Protein AF-A0A953WM70-F1 (afdb_monomer)

Mean predicted aligned error: 3.17 Å

Solvent-accessible surface area (backbone atoms only — not comparable to full-atom values): 4098 Å² total; per-residue (Å²): 139,38,71,47,78,44,79,43,70,43,48,79,72,37,65,64,90,43,55,91,84,35,57,66,67,54,32,26,50,50,49,52,52,50,50,53,50,54,52,53,55,48,69,70,35,92,78,41,76,43,50,38,62,49,58,93,32,75,73,48,55,59,51,24,60,76,67,75,39,77

Structure (mmCIF, N/CA/C/O backbone):
data_AF-A0A953WM70-F1
#
_entry.id   AF-A0A953WM70-F1
#
loop_
_atom_site.group_PDB
_atom_site.id
_atom_site.type_symbol
_atom_site.label_atom_id
_atom_site.label_alt_id
_atom_site.label_comp_id
_atom_site.label_asym_id
_atom_site.label_entity_id
_atom_site.label_seq_id
_atom_site.pdbx_PDB_ins_code
_atom_site.Cartn_x
_atom_site.Cartn_y
_atom_site.Cartn_z
_atom_site.occupancy
_atom_site.B_iso_or_equiv
_atom_site.auth_seq_id
_atom_site.auth_comp_id
_atom_site.auth_asym_id
_atom_site.auth_atom_id
_atom_site.pdbx_PDB_model_num
ATOM 1 N N . MET A 1 1 ? -8.513 -2.339 19.331 1.00 85.94 1 MET A N 1
ATOM 2 C CA . MET A 1 1 ? -8.034 -1.414 18.295 1.00 85.94 1 MET A CA 1
ATOM 3 C C . MET A 1 1 ? -7.040 -2.152 17.411 1.00 85.94 1 MET A C 1
ATOM 5 O O . MET A 1 1 ? -5.978 -2.523 17.899 1.00 85.94 1 MET A O 1
ATOM 9 N N . ILE A 1 2 ? -7.411 -2.441 16.167 1.00 96.88 2 ILE A N 1
ATOM 10 C CA . ILE A 1 2 ? -6.610 -3.151 15.169 1.00 96.88 2 ILE A CA 1
ATOM 11 C C . ILE A 1 2 ? -6.197 -2.157 14.084 1.00 96.88 2 ILE A C 1
ATOM 13 O O . ILE A 1 2 ? -7.037 -1.537 13.433 1.00 96.88 2 ILE A O 1
ATOM 17 N N . THR A 1 3 ? -4.888 -2.054 13.862 1.00 97.44 3 THR A N 1
ATOM 18 C CA . THR A 1 3 ? -4.299 -1.245 12.789 1.00 97.44 3 THR A CA 1
ATOM 19 C C . THR A 1 3 ? -3.695 -2.165 11.738 1.00 97.44 3 THR A C 1
ATOM 21 O O . THR A 1 3 ? -2.831 -2.984 12.051 1.00 97.44 3 THR A O 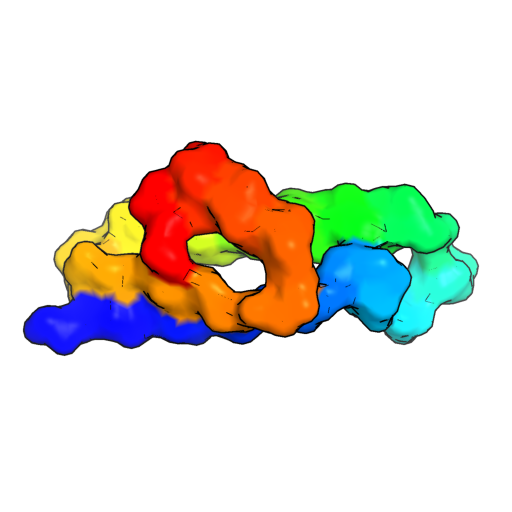1
ATOM 24 N N . ALA A 1 4 ? -4.111 -2.009 10.484 1.00 97.62 4 ALA A N 1
ATOM 25 C CA . ALA A 1 4 ? -3.486 -2.676 9.351 1.00 97.62 4 ALA A CA 1
ATOM 26 C C . ALA A 1 4 ? -2.331 -1.825 8.811 1.00 97.62 4 ALA A C 1
ATOM 28 O O . ALA A 1 4 ? -2.523 -0.664 8.454 1.00 97.62 4 ALA A O 1
ATOM 29 N N . ILE A 1 5 ? -1.135 -2.409 8.727 1.00 96.75 5 ILE A N 1
ATOM 30 C CA . ILE A 1 5 ? 0.055 -1.745 8.181 1.00 96.75 5 ILE A CA 1
ATOM 31 C C . ILE A 1 5 ? 0.305 -2.283 6.773 1.00 96.75 5 ILE A C 1
ATOM 33 O O . ILE A 1 5 ? 0.530 -3.480 6.588 1.00 96.75 5 ILE A O 1
ATOM 37 N N . VAL A 1 6 ? 0.278 -1.395 5.782 1.00 95.38 6 VAL A N 1
ATOM 38 C CA . VAL A 1 6 ? 0.467 -1.724 4.368 1.00 95.38 6 VAL A CA 1
ATOM 39 C C . VAL A 1 6 ? 1.797 -1.136 3.898 1.00 95.38 6 VAL A C 1
ATOM 41 O O . VAL A 1 6 ? 1.881 0.063 3.640 1.00 95.38 6 VAL A O 1
ATOM 44 N N . PRO A 1 7 ? 2.861 -1.942 3.769 1.00 93.69 7 PRO A N 1
ATOM 45 C CA . PRO A 1 7 ? 4.107 -1.461 3.197 1.00 93.69 7 PRO A CA 1
ATOM 46 C C . PRO A 1 7 ? 3.961 -1.297 1.679 1.00 93.69 7 PRO A C 1
ATOM 48 O O . PRO A 1 7 ? 3.695 -2.260 0.953 1.00 93.69 7 PRO A O 1
ATOM 51 N N . LEU A 1 8 ? 4.191 -0.084 1.184 1.00 91.06 8 LEU A N 1
ATOM 52 C CA . LEU A 1 8 ? 4.246 0.225 -0.238 1.00 91.06 8 LEU A CA 1
ATOM 53 C C . LEU A 1 8 ? 5.680 0.577 -0.625 1.00 91.06 8 LEU A C 1
ATOM 55 O O . LEU A 1 8 ? 6.238 1.597 -0.235 1.00 91.06 8 LEU A O 1
ATOM 59 N N . LYS A 1 9 ? 6.298 -0.301 -1.414 1.00 87.12 9 LYS A N 1
ATOM 60 C CA . LYS A 1 9 ? 7.608 -0.026 -2.008 1.00 87.12 9 LYS A CA 1
ATOM 61 C C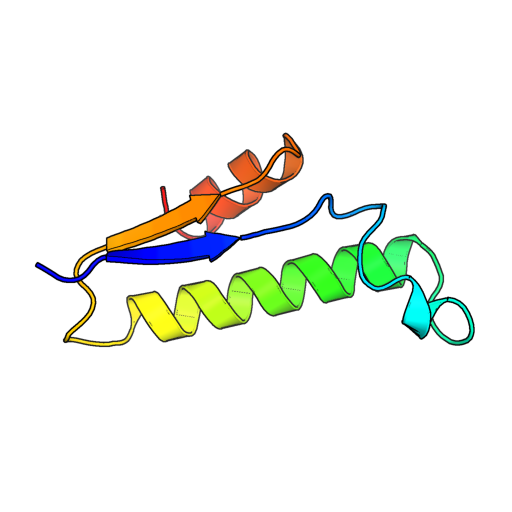 . LYS A 1 9 ? 7.464 1.054 -3.084 1.00 87.12 9 LYS A C 1
ATOM 63 O O . LYS A 1 9 ? 6.426 1.107 -3.741 1.00 87.12 9 LYS A O 1
ATOM 68 N N . ASN A 1 10 ? 8.532 1.824 -3.307 1.00 82.56 10 ASN A N 1
ATOM 69 C CA . ASN A 1 10 ? 8.610 2.828 -4.369 1.00 82.56 10 ASN A CA 1
ATOM 70 C C . ASN A 1 10 ? 7.997 2.323 -5.688 1.00 82.56 10 ASN A C 1
ATOM 72 O O . ASN A 1 10 ? 8.327 1.228 -6.173 1.00 82.56 10 ASN A O 1
ATOM 76 N N . LEU A 1 11 ? 7.089 3.130 -6.236 1.00 80.12 11 LEU A N 1
ATOM 77 C CA . LEU A 1 11 ? 6.212 2.752 -7.336 1.00 80.12 11 LEU A CA 1
ATOM 78 C C . LEU A 1 11 ? 6.971 2.539 -8.656 1.00 80.12 11 LEU A C 1
ATOM 80 O O . LEU A 1 11 ? 6.533 1.734 -9.481 1.00 80.12 11 L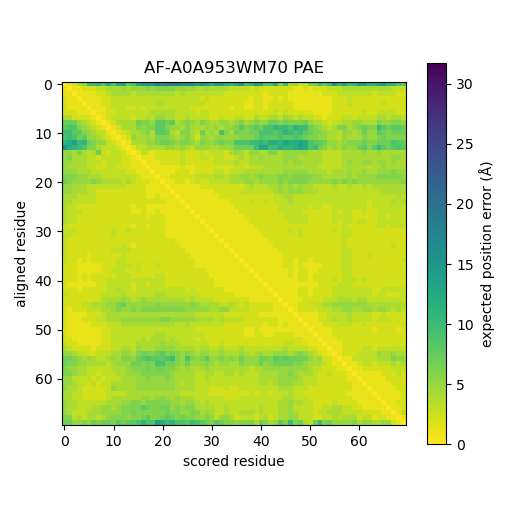EU A O 1
ATOM 84 N N . ASP A 1 12 ? 8.126 3.178 -8.836 1.00 79.38 12 ASP A N 1
ATOM 85 C CA . ASP A 1 12 ? 8.958 3.067 -10.041 1.00 79.38 12 ASP A CA 1
ATOM 86 C C . ASP A 1 12 ? 9.837 1.802 -10.027 1.00 79.38 12 ASP A C 1
ATOM 88 O O . ASP A 1 12 ? 10.136 1.187 -11.064 1.00 79.38 12 ASP A O 1
ATOM 92 N N . HIS A 1 13 ? 10.213 1.347 -8.832 1.00 79.44 13 HIS A N 1
ATOM 93 C CA . HIS A 1 13 ? 11.055 0.163 -8.639 1.00 79.44 13 HIS A CA 1
ATOM 94 C C . HIS A 1 13 ? 10.269 -1.110 -8.291 1.00 79.44 13 HIS A C 1
ATOM 96 O O . HIS A 1 13 ? 10.845 -2.202 -8.217 1.00 79.44 13 HIS A O 1
ATOM 102 N N . GLY A 1 14 ? 8.950 -1.001 -8.133 1.00 83.06 14 GLY A N 1
ATOM 103 C CA . GLY A 1 14 ? 8.051 -2.118 -7.880 1.00 83.06 14 GLY A CA 1
ATOM 104 C C . GLY A 1 14 ? 8.004 -3.159 -9.008 1.00 83.06 14 GLY A C 1
ATOM 105 O O . GLY A 1 14 ? 8.334 -2.909 -10.174 1.00 83.06 14 GLY A O 1
ATOM 106 N N . LYS A 1 15 ? 7.564 -4.371 -8.645 1.00 88.88 15 LYS A N 1
ATOM 107 C CA . LYS A 1 15 ? 7.202 -5.448 -9.588 1.00 88.88 15 LYS A CA 1
ATOM 108 C C . LYS A 1 15 ? 8.299 -5.789 -10.612 1.00 88.88 15 LYS A C 1
ATOM 110 O O . LYS A 1 15 ? 8.003 -6.090 -11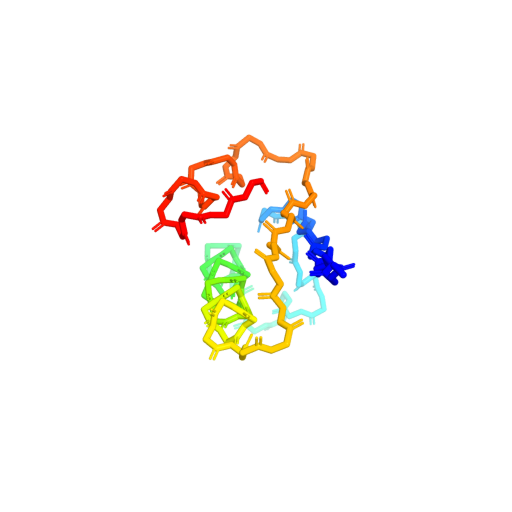.763 1.00 88.88 15 LYS A O 1
ATOM 115 N N . SER A 1 16 ? 9.573 -5.754 -10.217 1.00 91.38 16 SER A N 1
ATOM 116 C CA . SER A 1 16 ? 10.722 -5.992 -11.111 1.00 91.38 16 SER A CA 1
ATOM 117 C C . SER A 1 16 ? 10.672 -7.334 -11.853 1.00 91.38 16 SER A C 1
ATOM 119 O O . SER A 1 16 ? 11.090 -7.405 -13.005 1.00 91.38 16 SER A O 1
ATOM 121 N N . ARG A 1 17 ? 10.087 -8.372 -11.242 1.00 93.88 17 ARG A N 1
ATOM 122 C CA . ARG A 1 17 ? 9.864 -9.688 -11.870 1.00 93.88 17 ARG A CA 1
ATOM 123 C C . ARG A 1 17 ? 8.904 -9.644 -13.068 1.00 93.88 17 ARG A C 1
ATOM 125 O O . ARG A 1 17 ? 8.917 -10.560 -13.874 1.00 93.88 17 ARG A O 1
ATOM 132 N N . LEU A 1 18 ? 8.108 -8.581 -13.210 1.00 94.75 18 LEU A N 1
ATOM 133 C CA . LEU A 1 18 ? 7.186 -8.382 -14.334 1.00 94.75 18 LEU A CA 1
ATOM 134 C C . LEU A 1 18 ? 7.800 -7.567 -15.483 1.00 94.75 18 LEU A C 1
ATOM 136 O O . LEU A 1 18 ? 7.101 -7.260 -16.441 1.00 94.75 18 LEU A O 1
ATOM 140 N N . ARG A 1 19 ? 9.091 -7.206 -15.426 1.00 95.00 19 ARG A N 1
ATOM 141 C CA . ARG A 1 19 ? 9.756 -6.418 -16.485 1.00 95.00 19 ARG A CA 1
ATOM 142 C C . ARG A 1 19 ? 9.711 -7.073 -17.867 1.00 95.00 19 ARG A C 1
ATOM 144 O O . ARG A 1 19 ? 9.745 -6.354 -18.854 1.00 95.00 19 ARG A O 1
ATOM 151 N N . ALA A 1 20 ? 9.618 -8.401 -17.933 1.00 96.50 20 ALA A N 1
ATOM 152 C CA . ALA A 1 20 ? 9.520 -9.134 -19.195 1.00 96.50 20 ALA A CA 1
ATOM 153 C C . ALA A 1 20 ? 8.194 -8.894 -19.944 1.00 96.50 20 ALA A C 1
ATOM 155 O O . ALA A 1 20 ? 8.123 -9.156 -21.137 1.00 96.50 20 ALA A O 1
ATOM 156 N N . ILE A 1 21 ? 7.153 -8.412 -19.253 1.00 97.12 21 ILE A N 1
ATOM 157 C CA . ILE A 1 21 ? 5.795 -8.271 -19.806 1.00 97.12 21 ILE A CA 1
ATOM 158 C C . ILE A 1 21 ? 5.163 -6.894 -19.560 1.00 97.12 21 ILE A C 1
ATOM 160 O O . ILE A 1 21 ? 4.175 -6.558 -20.203 1.00 97.12 21 ILE A O 1
ATOM 164 N N . LEU A 1 22 ? 5.710 -6.091 -18.640 1.00 96.12 22 LEU A N 1
ATOM 165 C CA . LEU A 1 22 ? 5.219 -4.754 -18.310 1.00 96.12 22 LEU A CA 1
ATOM 166 C C . LEU A 1 22 ? 6.349 -3.725 -18.371 1.00 96.12 22 LEU A C 1
ATOM 168 O O . LEU A 1 22 ? 7.373 -3.843 -17.683 1.00 96.12 22 LEU A O 1
ATOM 172 N N . ASN A 1 23 ? 6.110 -2.654 -19.124 1.00 94.81 23 ASN A N 1
ATOM 173 C CA . ASN A 1 23 ? 6.985 -1.489 -19.154 1.00 94.81 23 ASN A CA 1
ATOM 174 C C . ASN A 1 23 ? 6.964 -0.738 -17.795 1.00 94.81 23 ASN A C 1
ATOM 176 O O . ASN A 1 23 ? 6.137 -1.035 -16.923 1.00 94.81 23 ASN A O 1
ATOM 180 N N . PRO A 1 24 ? 7.879 0.222 -17.552 1.00 94.00 24 PRO A N 1
ATOM 181 C CA . PRO A 1 24 ? 7.940 0.946 -16.279 1.00 94.00 24 PRO A CA 1
ATOM 182 C C . PRO A 1 24 ? 6.614 1.602 -15.859 1.00 94.00 24 PRO A C 1
ATOM 184 O O . PRO A 1 24 ? 6.187 1.426 -14.719 1.00 94.00 24 PRO A O 1
ATOM 187 N N . LEU A 1 25 ? 5.919 2.272 -16.785 1.00 93.38 25 LEU A N 1
ATOM 188 C CA . LEU A 1 25 ? 4.639 2.933 -16.517 1.00 93.38 25 LEU A CA 1
ATOM 189 C C . LEU A 1 25 ? 3.540 1.928 -16.141 1.00 93.38 25 LEU A C 1
ATOM 191 O O . LEU A 1 25 ? 2.782 2.152 -15.199 1.00 93.38 25 LEU A O 1
ATOM 195 N N . GLN A 1 26 ? 3.474 0.789 -16.831 1.00 95.31 26 GLN A N 1
ATOM 196 C CA . GLN A 1 26 ? 2.524 -0.280 -16.527 1.00 95.31 26 GLN A CA 1
ATOM 197 C C . GLN A 1 26 ? 2.786 -0.900 -15.148 1.00 95.31 26 GLN A C 1
ATOM 199 O O . GLN A 1 26 ? 1.842 -1.141 -14.398 1.00 95.31 26 GLN A O 1
ATOM 204 N N . ARG A 1 27 ? 4.054 -1.111 -14.765 1.00 94.75 27 ARG A N 1
ATOM 205 C CA . ARG A 1 27 ? 4.410 -1.607 -13.42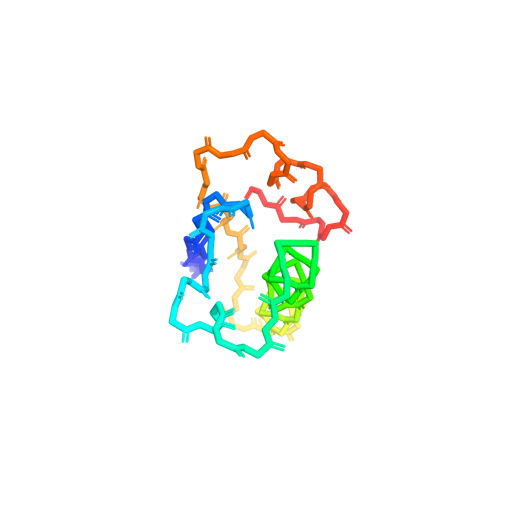0 1.00 94.75 27 ARG A CA 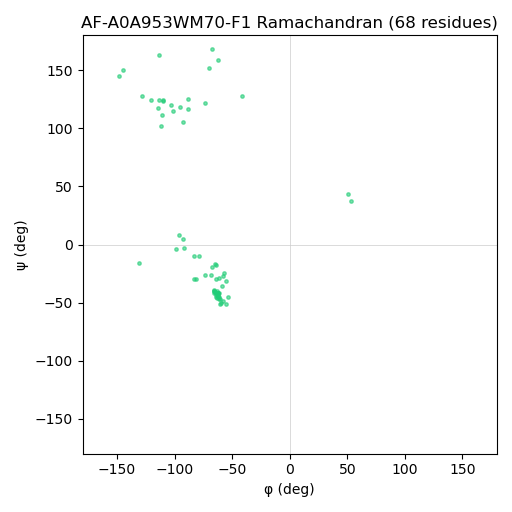1
ATOM 206 C C . ARG A 1 27 ? 4.053 -0.606 -12.320 1.00 94.75 27 ARG A C 1
ATOM 208 O O . ARG A 1 27 ? 3.552 -1.024 -11.270 1.00 94.75 27 ARG A O 1
ATOM 215 N N . ARG A 1 28 ? 4.258 0.691 -12.569 1.00 92.12 28 ARG A N 1
ATOM 216 C CA . ARG A 1 28 ? 3.826 1.776 -11.677 1.00 92.12 28 ARG A CA 1
ATOM 217 C C . ARG A 1 28 ? 2.308 1.773 -11.500 1.00 92.12 28 ARG A C 1
ATOM 219 O O . ARG A 1 28 ? 1.820 1.727 -10.373 1.00 92.12 28 ARG A O 1
ATOM 226 N N . ASN A 1 29 ? 1.563 1.747 -12.605 1.00 92.62 29 ASN A N 1
ATOM 227 C CA . ASN A 1 29 ? 0.099 1.719 -12.590 1.00 92.62 29 ASN A CA 1
ATOM 228 C C . ASN A 1 29 ? -0.448 0.470 -11.886 1.00 92.62 29 ASN A C 1
ATOM 230 O O . ASN A 1 29 ? -1.361 0.588 -11.073 1.00 92.62 29 ASN A O 1
ATOM 234 N N . LEU A 1 30 ? 0.144 -0.705 -12.128 1.00 94.50 30 LEU A N 1
ATOM 235 C CA . LEU A 1 30 ? -0.228 -1.939 -11.438 1.00 94.50 30 LEU A CA 1
ATOM 236 C C . LEU A 1 30 ? -0.003 -1.826 -9.926 1.00 94.50 30 LEU A C 1
ATOM 238 O O . LEU A 1 30 ? -0.870 -2.202 -9.144 1.00 94.50 30 LEU A O 1
ATOM 242 N N . SER A 1 31 ? 1.146 -1.295 -9.505 1.00 92.69 31 SER A N 1
ATOM 243 C CA . SER A 1 31 ? 1.450 -1.123 -8.080 1.00 92.69 31 SER A CA 1
ATOM 244 C C . SER A 1 31 ? 0.453 -0.174 -7.407 1.00 92.69 31 SER A C 1
ATOM 246 O O . SER A 1 31 ? -0.055 -0.498 -6.335 1.00 92.69 31 SER A O 1
ATOM 248 N N . ARG A 1 32 ? 0.094 0.934 -8.073 1.00 91.81 32 ARG A N 1
ATOM 249 C CA . ARG A 1 32 ? -0.931 1.877 -7.598 1.00 91.81 32 ARG A CA 1
ATOM 250 C C . ARG A 1 32 ? -2.317 1.229 -7.506 1.00 91.81 32 ARG A C 1
ATOM 252 O O . ARG A 1 32 ? -2.982 1.375 -6.486 1.00 91.81 32 ARG A O 1
ATOM 259 N N . ALA A 1 33 ? -2.733 0.480 -8.529 1.00 93.25 33 ALA A N 1
ATOM 260 C CA . ALA A 1 33 ? -4.024 -0.210 -8.545 1.00 93.25 33 ALA A CA 1
ATOM 261 C C . ALA A 1 33 ? -4.132 -1.265 -7.431 1.00 93.25 33 ALA A C 1
ATOM 263 O O . ALA A 1 33 ? -5.151 -1.352 -6.749 1.00 93.25 33 ALA A O 1
ATOM 264 N N . MET A 1 34 ? -3.062 -2.033 -7.200 1.00 93.88 34 MET A N 1
ATOM 265 C CA . MET A 1 34 ? -3.015 -3.011 -6.113 1.00 93.88 34 MET A CA 1
ATOM 266 C C . MET A 1 34 ? -3.093 -2.350 -4.736 1.00 93.88 34 MET A C 1
ATOM 268 O O . MET A 1 34 ? -3.847 -2.818 -3.890 1.00 93.88 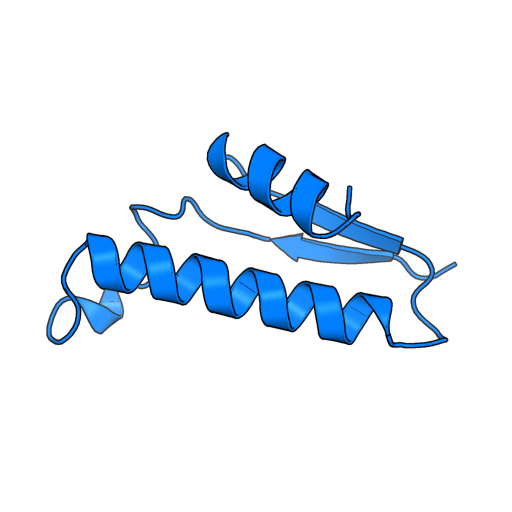34 MET A O 1
ATOM 272 N N . ALA A 1 35 ? -2.338 -1.272 -4.512 1.00 93.00 35 ALA A N 1
ATOM 273 C CA . ALA A 1 35 ? -2.365 -0.544 -3.247 1.00 93.00 35 ALA A CA 1
ATOM 274 C C . ALA A 1 35 ? -3.752 0.057 -2.972 1.00 93.00 35 ALA A C 1
ATOM 276 O O . ALA A 1 35 ? -4.285 -0.123 -1.881 1.00 93.00 35 ALA A O 1
ATOM 277 N N . HIS A 1 36 ? -4.379 0.666 -3.985 1.00 93.81 36 HIS A N 1
ATOM 278 C CA . HIS A 1 36 ? -5.761 1.138 -3.893 1.00 93.81 36 HIS A CA 1
ATOM 279 C C . HIS A 1 36 ? -6.714 0.016 -3.475 1.00 93.81 36 HIS A C 1
ATOM 281 O O . HIS A 1 36 ? -7.480 0.170 -2.528 1.00 93.81 36 HIS A O 1
ATOM 287 N N . HIS A 1 37 ? -6.659 -1.127 -4.164 1.00 96.00 37 HIS A N 1
ATOM 288 C CA . HIS A 1 37 ? -7.534 -2.255 -3.867 1.00 96.00 37 HIS A CA 1
ATOM 289 C C . HIS A 1 37 ? -7.333 -2.789 -2.441 1.00 96.00 37 HIS A C 1
ATOM 291 O O . HIS A 1 37 ? -8.309 -2.953 -1.715 1.00 96.00 37 HIS A O 1
ATOM 297 N N . VAL A 1 38 ? -6.084 -2.998 -2.013 1.00 96.19 38 VAL A N 1
ATOM 298 C CA . VAL A 1 38 ? -5.768 -3.489 -0.661 1.00 96.19 38 VAL A CA 1
ATOM 299 C C . VAL A 1 38 ? -6.293 -2.533 0.408 1.00 96.19 38 VAL A C 1
ATOM 301 O O . VAL A 1 38 ? -7.004 -2.968 1.310 1.00 96.19 38 VAL A O 1
ATOM 304 N N . CYS A 1 39 ? -6.007 -1.235 0.297 1.00 95.50 39 CYS A N 1
ATOM 305 C CA . CYS A 1 39 ? -6.483 -0.253 1.270 1.00 95.50 39 CYS A CA 1
ATOM 306 C C . CYS A 1 39 ? -8.013 -0.162 1.298 1.00 95.50 39 CYS A C 1
ATOM 308 O O . CYS A 1 39 ? -8.589 -0.078 2.378 1.00 95.50 39 CYS A O 1
ATOM 310 N N . ALA A 1 40 ? -8.677 -0.219 0.139 1.00 94.94 40 ALA A N 1
ATOM 311 C CA . ALA A 1 40 ? -10.136 -0.206 0.066 1.00 94.94 40 ALA A CA 1
ATOM 312 C C . ALA A 1 40 ? -10.759 -1.420 0.777 1.00 94.94 40 ALA A C 1
ATOM 314 O O . ALA A 1 40 ? -11.696 -1.260 1.555 1.00 94.94 40 ALA A O 1
ATOM 315 N N . VAL A 1 41 ? -10.204 -2.619 0.566 1.00 96.62 41 VAL A N 1
ATOM 316 C CA . VAL A 1 41 ? -10.663 -3.847 1.237 1.00 96.62 41 VAL A CA 1
ATOM 317 C C . VAL A 1 41 ? -10.448 -3.767 2.749 1.00 96.62 41 VAL A C 1
ATOM 319 O O . VAL A 1 41 ? -11.348 -4.115 3.509 1.00 96.62 41 VAL A O 1
ATOM 322 N N . LEU A 1 42 ? -9.290 -3.274 3.200 1.00 96.81 42 LEU A N 1
ATOM 323 C CA . LEU A 1 42 ? -8.995 -3.132 4.629 1.00 96.81 42 LEU A CA 1
ATOM 324 C C . LEU A 1 42 ? -9.912 -2.103 5.301 1.00 96.81 42 LEU A C 1
ATOM 326 O O . LEU A 1 42 ? -10.428 -2.371 6.380 1.00 96.81 42 LEU A O 1
ATOM 330 N N . ARG A 1 43 ? -10.170 -0.961 4.650 1.00 94.94 43 ARG A N 1
ATOM 331 C CA . ARG A 1 43 ? -11.095 0.069 5.153 1.00 94.94 43 ARG A CA 1
ATOM 332 C C . ARG A 1 43 ? -12.542 -0.409 5.254 1.00 94.94 43 ARG A C 1
ATOM 334 O O . ARG A 1 43 ? -13.283 0.096 6.087 1.00 94.94 43 ARG A O 1
ATOM 341 N N . ALA A 1 44 ? -12.954 -1.337 4.395 1.00 95.62 44 ALA A N 1
ATOM 342 C CA . ALA A 1 44 ? -14.304 -1.892 4.413 1.00 95.62 44 ALA A CA 1
ATOM 343 C C . ALA A 1 44 ? -14.503 -2.962 5.504 1.00 95.62 44 ALA A C 1
ATOM 345 O O . ALA A 1 44 ? -15.627 -3.406 5.730 1.00 95.62 44 ALA A O 1
ATOM 346 N N . HIS A 1 45 ? -13.432 -3.414 6.161 1.00 97.06 45 HIS A N 1
ATOM 347 C CA . HIS A 1 45 ? -13.502 -4.502 7.125 1.00 97.06 45 HIS A CA 1
ATOM 348 C C . HIS A 1 45 ? -13.804 -3.983 8.540 1.00 97.06 45 HIS A C 1
ATOM 350 O O . HIS A 1 45 ? -12.970 -3.331 9.156 1.00 97.06 45 HIS A O 1
ATOM 356 N N . ASN A 1 46 ? -14.953 -4.369 9.106 1.00 95.75 46 ASN A N 1
ATOM 357 C CA . ASN A 1 46 ? -15.460 -3.851 10.391 1.00 95.75 46 ASN A CA 1
ATOM 358 C C . ASN A 1 46 ? -14.522 -4.029 11.599 1.00 95.75 46 ASN A C 1
ATOM 360 O O . ASN A 1 46 ? -14.642 -3.302 12.576 1.00 95.75 46 ASN A O 1
ATOM 364 N N . ALA A 1 47 ? -13.622 -5.014 11.566 1.00 97.12 47 ALA A N 1
ATOM 365 C CA . ALA A 1 47 ? -12.659 -5.233 12.648 1.00 97.12 47 ALA A CA 1
ATOM 366 C C . ALA A 1 47 ? -11.402 -4.347 12.557 1.00 97.12 47 ALA A C 1
ATOM 368 O O . ALA A 1 47 ? -10.591 -4.384 13.474 1.00 97.12 47 ALA A O 1
ATOM 369 N N . ILE A 1 48 ? -11.189 -3.624 11.451 1.00 97.44 48 ILE A N 1
ATOM 370 C CA . ILE A 1 48 ? -9.997 -2.798 11.232 1.00 97.44 48 ILE A CA 1
ATOM 371 C C . ILE A 1 48 ? -10.362 -1.345 11.510 1.00 97.44 48 ILE A C 1
ATOM 373 O O . ILE A 1 48 ? -11.147 -0.743 10.786 1.00 97.44 48 ILE A O 1
ATOM 377 N N . ASP A 1 49 ? -9.751 -0.773 12.542 1.00 96.12 49 ASP A N 1
ATOM 378 C CA . ASP A 1 49 ? -10.021 0.603 12.959 1.00 96.12 49 ASP A CA 1
ATOM 379 C C . ASP A 1 49 ? -9.213 1.620 12.140 1.00 96.12 49 ASP A C 1
ATOM 381 O O . ASP A 1 49 ? -9.630 2.762 11.955 1.00 96.12 49 ASP A O 1
ATOM 385 N N . ARG A 1 50 ? -8.025 1.218 11.665 1.00 96.12 50 ARG A N 1
ATOM 386 C CA . ARG A 1 50 ? -7.064 2.107 11.000 1.00 96.12 50 ARG A CA 1
ATOM 387 C C . ARG A 1 50 ? -6.249 1.375 9.939 1.00 96.12 50 ARG A C 1
ATOM 389 O O . ARG A 1 50 ? -5.855 0.225 10.131 1.00 96.12 50 ARG A O 1
ATOM 396 N N . VAL A 1 51 ? -5.929 2.074 8.851 1.00 96.88 51 VAL A N 1
ATOM 397 C CA . VAL A 1 51 ? -4.991 1.620 7.814 1.00 96.88 51 VAL A CA 1
ATOM 398 C C . VAL A 1 51 ? -3.844 2.624 7.722 1.00 96.88 51 VAL A C 1
ATOM 400 O O . VAL A 1 51 ? -4.095 3.809 7.524 1.00 96.88 51 VAL A O 1
ATOM 403 N N . LEU A 1 52 ? -2.610 2.137 7.868 1.00 96.00 52 LEU A N 1
ATOM 404 C CA . LEU A 1 52 ? -1.374 2.914 7.771 1.00 96.00 52 LEU A CA 1
ATOM 405 C C . LEU A 1 52 ? -0.566 2.447 6.552 1.00 96.00 52 LEU A C 1
ATOM 407 O O . LEU A 1 52 ? -0.135 1.291 6.496 1.00 96.00 52 LEU A O 1
ATOM 411 N N . LEU A 1 53 ? -0.348 3.332 5.585 1.00 94.50 53 LEU A N 1
ATOM 412 C CA . LEU A 1 53 ? 0.442 3.099 4.384 1.00 94.50 53 LEU A CA 1
ATOM 413 C C . LEU A 1 53 ? 1.890 3.550 4.620 1.00 94.50 53 LEU A C 1
ATOM 415 O O . LEU A 1 53 ? 2.213 4.732 4.599 1.00 94.50 53 LEU A O 1
ATOM 419 N N . VAL A 1 54 ? 2.801 2.595 4.797 1.00 93.81 54 VAL A N 1
ATOM 420 C CA . VAL A 1 54 ? 4.219 2.897 5.045 1.00 93.81 54 VAL A CA 1
ATOM 421 C C . VAL A 1 54 ? 4.986 2.855 3.732 1.00 93.81 54 VAL A C 1
ATOM 423 O O . VAL A 1 54 ? 5.077 1.806 3.093 1.00 93.81 54 VAL A O 1
ATOM 426 N N . SER A 1 55 ? 5.567 3.985 3.336 1.00 90.94 55 SER A N 1
ATOM 427 C CA . SER A 1 55 ? 6.305 4.116 2.081 1.00 90.94 55 SER A CA 1
ATOM 428 C C . SER A 1 55 ? 7.491 5.064 2.217 1.00 90.94 55 SER A C 1
ATOM 430 O O . SER A 1 55 ? 7.451 6.020 2.983 1.00 90.94 55 SER A O 1
ATOM 432 N N . SER A 1 56 ? 8.539 4.816 1.430 1.00 88.25 56 SER A N 1
ATOM 433 C CA . SER A 1 56 ? 9.675 5.731 1.251 1.00 88.25 56 SER A CA 1
ATOM 434 C C . SER A 1 56 ? 9.533 6.619 0.003 1.00 88.25 56 SER A C 1
ATOM 436 O O . SER A 1 56 ? 10.502 7.239 -0.426 1.00 88.25 56 SER A O 1
ATOM 438 N N . ASP A 1 57 ? 8.376 6.585 -0.657 1.00 87.19 57 ASP A N 1
ATOM 439 C CA . ASP A 1 57 ? 8.084 7.260 -1.923 1.00 87.19 57 ASP A CA 1
ATOM 440 C C . ASP A 1 57 ? 7.042 8.356 -1.698 1.00 87.19 57 ASP A C 1
ATOM 442 O O . ASP A 1 57 ? 5.947 8.068 -1.216 1.00 87.19 57 ASP A O 1
ATOM 446 N N . HIS A 1 58 ? 7.363 9.591 -2.085 1.00 84.62 58 HIS A N 1
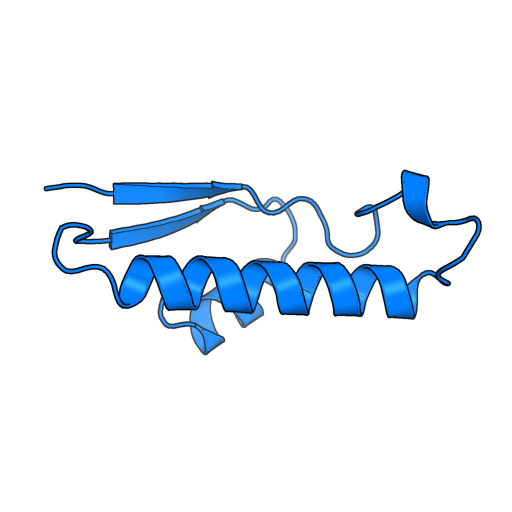ATOM 447 C CA . HIS A 1 58 ? 6.478 10.746 -1.927 1.00 84.62 58 HIS A CA 1
ATOM 448 C C . HIS A 1 58 ? 5.154 10.585 -2.694 1.00 84.62 58 HIS A C 1
ATOM 450 O O . HIS A 1 58 ? 4.110 11.056 -2.246 1.00 84.62 58 HIS A O 1
ATOM 456 N N . ALA A 1 59 ? 5.145 9.833 -3.802 1.00 84.00 59 ALA A N 1
ATOM 457 C CA . ALA A 1 59 ? 3.912 9.524 -4.526 1.00 84.00 59 ALA A CA 1
ATOM 458 C C . ALA A 1 59 ? 2.933 8.657 -3.707 1.00 84.00 59 ALA A C 1
ATOM 460 O O . ALA A 1 59 ? 1.747 8.582 -4.033 1.00 84.00 59 ALA A O 1
ATOM 461 N N . ALA A 1 60 ? 3.398 8.002 -2.638 1.00 86.38 60 ALA A N 1
ATOM 462 C CA . ALA A 1 60 ? 2.521 7.275 -1.729 1.00 86.38 60 ALA A CA 1
ATOM 463 C C . ALA A 1 60 ? 1.700 8.204 -0.827 1.00 86.38 60 ALA A C 1
ATOM 465 O O . ALA A 1 60 ? 0.598 7.822 -0.452 1.00 86.38 60 ALA A O 1
ATOM 466 N N . GLU A 1 61 ? 2.168 9.420 -0.529 1.00 88.06 61 GLU A N 1
ATOM 467 C CA . GLU A 1 61 ? 1.384 10.388 0.250 1.00 88.06 61 GLU A CA 1
ATOM 468 C C . GLU A 1 61 ? 0.133 10.840 -0.511 1.00 88.06 61 GLU A C 1
ATOM 470 O O . GLU A 1 61 ? -0.948 10.979 0.059 1.00 88.06 61 GLU A O 1
ATOM 475 N N . GLU A 1 62 ? 0.262 11.053 -1.824 1.00 88.81 62 GLU A N 1
ATOM 476 C CA . GLU A 1 62 ? -0.874 11.371 -2.690 1.00 88.81 62 GLU A CA 1
ATOM 477 C C . GLU A 1 62 ? -1.885 10.219 -2.709 1.00 88.81 62 GLU A C 1
ATOM 479 O O . GLU A 1 62 ? -3.093 10.437 -2.595 1.00 88.81 62 GLU A O 1
ATOM 484 N N . LEU A 1 63 ? -1.384 8.983 -2.778 1.00 87.31 63 LEU A N 1
ATOM 485 C CA . LEU A 1 63 ? -2.218 7.791 -2.721 1.00 87.31 63 LEU A CA 1
ATOM 486 C C . LEU A 1 63 ? -2.908 7.635 -1.357 1.00 87.31 63 LEU A C 1
ATOM 488 O O . LEU A 1 63 ? -4.087 7.287 -1.321 1.00 87.31 63 LEU A O 1
A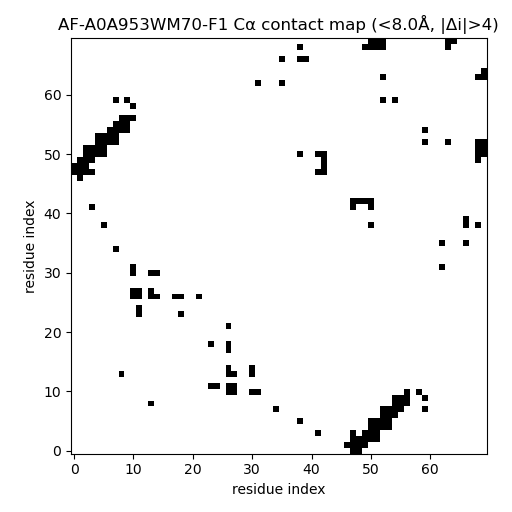TOM 492 N N . ALA A 1 64 ? -2.212 7.922 -0.255 1.00 91.56 64 ALA A N 1
ATOM 493 C CA . ALA A 1 64 ? -2.771 7.875 1.093 1.00 91.56 64 ALA A CA 1
ATOM 494 C C . ALA A 1 64 ? -3.937 8.864 1.246 1.00 91.56 64 ALA A C 1
ATOM 496 O O . ALA A 1 64 ? -5.034 8.475 1.654 1.00 91.56 64 ALA A O 1
ATOM 497 N N . ARG A 1 65 ? -3.745 10.111 0.784 1.00 91.44 65 ARG A N 1
ATOM 498 C CA . ARG A 1 65 ? -4.793 11.146 0.756 1.00 91.44 65 ARG A CA 1
ATOM 499 C C . ARG A 1 65 ? -6.012 10.717 -0.057 1.00 91.44 65 ARG A C 1
ATOM 501 O O . ARG A 1 65 ? -7.133 10.814 0.437 1.00 91.44 65 ARG A O 1
ATOM 508 N N . LEU A 1 66 ? -5.802 10.202 -1.271 1.00 89.31 66 LEU A N 1
ATOM 509 C CA . LEU A 1 66 ? -6.885 9.726 -2.140 1.00 89.31 66 LEU A CA 1
ATOM 510 C C . LEU A 1 66 ? -7.704 8.602 -1.485 1.00 89.31 66 LEU A C 1
ATOM 512 O O . LEU A 1 66 ? -8.915 8.517 -1.674 1.00 89.31 66 LEU A O 1
ATOM 516 N N . LEU A 1 67 ? -7.040 7.740 -0.716 1.00 88.94 67 LEU A N 1
ATOM 517 C CA . LEU A 1 67 ? -7.638 6.565 -0.088 1.00 88.94 67 LEU A CA 1
ATOM 518 C C . LEU A 1 67 ? -8.163 6.821 1.327 1.00 88.94 67 LEU A C 1
ATOM 520 O O . LEU A 1 67 ? -8.733 5.901 1.917 1.00 88.94 67 LEU A O 1
ATOM 524 N N . SER A 1 68 ? -7.987 8.032 1.865 1.00 90.75 68 SER A N 1
ATOM 525 C CA . SER A 1 68 ? -8.275 8.376 3.266 1.00 90.75 68 SER A CA 1
ATOM 526 C C . SER A 1 68 ? -7.629 7.392 4.252 1.00 90.75 68 SER A C 1
ATOM 528 O O . SER A 1 68 ? -8.274 6.924 5.190 1.00 90.75 68 SER A O 1
ATOM 530 N N . VAL A 1 69 ? -6.374 7.034 3.986 1.00 90.38 69 VAL A N 1
ATOM 531 C CA . VAL A 1 69 ? -5.515 6.259 4.891 1.00 90.38 69 VAL A CA 1
ATOM 532 C C . VAL A 1 69 ? -4.363 7.141 5.360 1.00 90.38 69 VAL A C 1
ATOM 534 O O . VAL A 1 69 ? -4.111 8.191 4.766 1.00 90.38 69 VAL A O 1
ATOM 537 N N . GLU A 1 70 ? -3.700 6.724 6.434 1.00 88.62 70 GLU A N 1
ATOM 538 C CA . GLU A 1 70 ? -2.587 7.468 7.038 1.00 88.62 70 GLU A CA 1
ATOM 539 C C . GLU A 1 70 ? -1.233 7.093 6.458 1.00 88.62 70 GLU A C 1
ATOM 541 O O . GLU A 1 70 ? -1.056 5.899 6.126 1.00 88.62 70 GLU A O 1
#

Secondary structure (DSSP, 8-state):
--EEEEEE--TTTTTGGGTTT--HHHHHHHHHHHHHHHHHHHHT-TT--EEEEEES-THHHHHHHHHT--

Foldseek 3Di:
DAEAEAEQEALQPAPPVCVVPDDSVRSSVVSLVVVLVVLQVLVPDPVHPAYAYDYPYPVVVVSCVVSVHD

Sequence (70 aa):
MITAIVPLKNLDHGKSRLRAILNPLQRRNLSRAMAHHVCAVLRAHNAIDRVLLVSSDHAAEELARLLSVE

Radius of gyration: 12.76 Å; Cα contacts (8 Å, |Δi|>4): 87; chains: 1; bounding box: 26×21×38 Å

pLDDT: mean 92.2, std 4.66, range [79.38, 97.62]

Nearest PDB structures (foldseek):
  7p97-assembly2_BBB  TM=9.634E-01  e=1.296E-04  Mycetohabitans rhizoxinica HKI 454
  6bwg-assembly1_A  TM=9.475E-01  e=1.318E-03  Mycobacterium tuberculosis H37Rv
  6bwh-assembly3_C  TM=8.990E-01  e=2.478E-02  Mycobacterium tuberculosis H37Rv
  6ifd-assembly1_A  TM=6.752E-01  e=7.011E-01  Vibrio cholerae
  6ifd-assembly2_D  TM=6.155E-01  e=8.604E-01  Vibrio cholerae